Protein AF-A0A2V9BI48-F1 (afdb_monomer)

Mean predicted aligned error: 10.3 Å

Solvent-accessible surface area (backbone atoms only — not comparable to full-atom values): 7091 Å² total; per-residue (Å²): 114,70,72,60,52,53,53,54,55,57,50,54,54,54,53,52,52,53,52,52,53,53,52,51,51,52,50,51,50,50,53,51,52,53,51,53,51,53,50,52,46,55,72,33,75,65,35,48,50,52,52,50,52,52,50,50,51,52,51,50,52,52,51,49,46,29,52,55,15,36,76,68,68,46,67,61,24,76,69,91,65,70,37,41,40,78,89,76,62,50,73,46,69,83,76,75,68,60,85,44,70,63,24,64,76,44,41,26,41,58,40,89,85,81,62,51,38,26,37,54,84,31,43,77,48,133

pLDDT: mean 89.04, std 11.76, range [60.44, 98.5]

Sequence (126 aa):
MEQQFRRVASGNTMAHGRSLTVARLNLIALVIAVGLWLATYFLNETGLLVMLLGLAALVAAGVLAVIIGTIRKNKWGINFESVACPCCTTRLPQIRKPKSVQQALWGGYTCPTCGVEVDKWGRKIN

Foldseek 3Di:
DVVVVVVVVVVVVVVVVVVVVVVVVVVVVVVVVVVVVVVVCCVDPVVVVVVVVVVVVVVVVLVVQQVVCQVVVHQSHDDQDFEAAPPPRHTDDSDDDDPDPSCVRRNWHQDPPPRFTAGSVNHTDD

Structure (mmCIF, N/CA/C/O backbone):
data_AF-A0A2V9BI48-F1
#
_entry.id   AF-A0A2V9BI48-F1
#
loop_
_atom_site.group_PDB
_atom_site.id
_atom_site.type_symbol
_atom_site.label_atom_id
_atom_site.label_alt_id
_atom_site.label_comp_id
_atom_site.label_asym_id
_atom_site.label_entity_id
_atom_site.label_seq_id
_atom_site.pdbx_PDB_ins_code
_atom_site.Cartn_x
_atom_site.Cartn_y
_atom_site.Cartn_z
_atom_site.occupancy
_atom_site.B_iso_or_equiv
_atom_site.auth_seq_id
_atom_site.auth_comp_id
_atom_site.auth_asym_id
_atom_site.auth_atom_id
_atom_site.pdbx_PDB_model_num
ATOM 1 N N . MET A 1 1 ? 7.639 9.348 -78.207 1.00 62.44 1 MET A N 1
ATOM 2 C CA . MET A 1 1 ? 7.508 9.969 -76.866 1.00 62.44 1 MET A CA 1
ATOM 3 C C . MET A 1 1 ? 6.989 9.008 -75.795 1.00 62.44 1 MET A C 1
ATOM 5 O O . MET A 1 1 ? 7.514 9.023 -74.691 1.00 62.44 1 MET A O 1
ATOM 9 N N . GLU A 1 2 ? 6.036 8.123 -76.095 1.00 63.75 2 GLU A N 1
ATOM 10 C CA . GLU A 1 2 ? 5.429 7.217 -75.099 1.00 63.75 2 GLU A CA 1
ATOM 11 C C . GLU A 1 2 ? 6.410 6.217 -74.445 1.00 63.75 2 GLU A C 1
ATOM 13 O O . GLU A 1 2 ? 6.367 5.984 -73.237 1.00 63.75 2 GLU A O 1
ATOM 18 N N . GLN A 1 3 ? 7.367 5.677 -75.210 1.00 66.44 3 GLN A N 1
ATOM 19 C CA . GLN A 1 3 ? 8.379 4.749 -74.679 1.00 66.44 3 GLN A CA 1
ATOM 20 C C . GLN A 1 3 ? 9.338 5.406 -73.675 1.00 66.44 3 GLN A C 1
ATOM 22 O O . GLN A 1 3 ? 9.837 4.746 -72.764 1.00 66.44 3 GLN A O 1
ATOM 27 N N . GLN A 1 4 ? 9.586 6.706 -73.822 1.00 66.38 4 GLN A N 1
ATOM 28 C CA . GLN A 1 4 ? 10.493 7.457 -72.959 1.00 66.38 4 GLN A CA 1
ATOM 29 C C . GLN A 1 4 ? 9.836 7.729 -71.598 1.00 66.38 4 GLN A C 1
ATOM 31 O O . GLN A 1 4 ? 10.467 7.539 -70.561 1.00 66.38 4 GLN A O 1
ATOM 36 N N . PHE A 1 5 ? 8.531 8.023 -71.593 1.00 64.81 5 PHE A N 1
ATOM 37 C CA . PHE A 1 5 ? 7.729 8.142 -70.372 1.00 64.81 5 PHE A CA 1
ATOM 38 C C . PHE A 1 5 ? 7.649 6.826 -69.585 1.00 64.81 5 PHE A C 1
ATOM 40 O O . PHE A 1 5 ? 7.814 6.827 -68.364 1.00 64.81 5 PHE A O 1
ATOM 47 N N . ARG A 1 6 ? 7.478 5.682 -70.267 1.00 63.12 6 ARG A N 1
ATOM 48 C CA . ARG A 1 6 ? 7.437 4.366 -69.600 1.00 63.12 6 ARG A CA 1
ATOM 49 C C . ARG A 1 6 ? 8.768 3.990 -68.938 1.00 63.12 6 ARG A C 1
ATOM 51 O O . ARG A 1 6 ? 8.758 3.414 -67.853 1.00 63.12 6 ARG A O 1
ATOM 58 N N . ARG A 1 7 ? 9.912 4.356 -69.534 1.00 62.81 7 ARG A N 1
ATOM 59 C CA . ARG A 1 7 ? 11.237 4.119 -68.925 1.00 62.81 7 ARG A CA 1
ATOM 60 C C . ARG A 1 7 ? 11.458 4.956 -67.664 1.00 62.81 7 ARG A C 1
ATOM 62 O O . ARG A 1 7 ? 11.967 4.428 -66.681 1.00 62.81 7 ARG A O 1
ATOM 69 N N . VAL A 1 8 ? 11.031 6.220 -67.660 1.00 63.59 8 VAL A N 1
ATOM 70 C CA . VAL A 1 8 ? 11.138 7.096 -66.478 1.00 63.59 8 VAL A CA 1
ATOM 71 C C . VAL A 1 8 ? 10.223 6.612 -65.346 1.00 63.59 8 VAL A C 1
ATOM 73 O O . VAL A 1 8 ? 10.669 6.492 -64.206 1.00 63.59 8 VAL A O 1
ATOM 76 N N . ALA A 1 9 ? 8.977 6.237 -65.655 1.00 63.50 9 ALA A N 1
ATOM 77 C CA . ALA A 1 9 ? 8.052 5.683 -64.665 1.00 63.50 9 ALA A CA 1
ATOM 78 C C . ALA A 1 9 ? 8.563 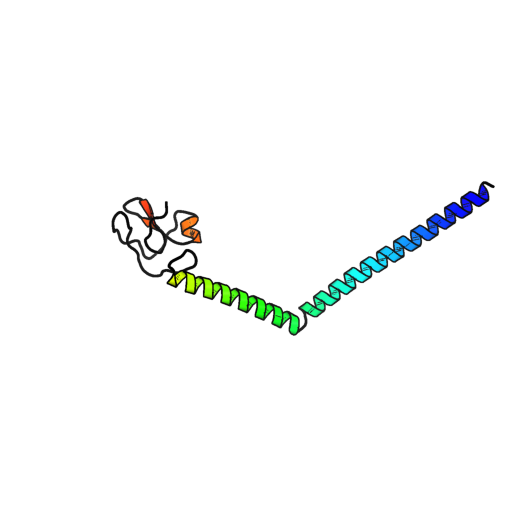4.360 -64.057 1.00 63.50 9 ALA A C 1
ATOM 80 O O . ALA A 1 9 ? 8.484 4.172 -62.845 1.00 63.50 9 ALA A O 1
ATOM 81 N N . SER A 1 10 ? 9.151 3.477 -64.875 1.00 61.84 10 SER A N 1
ATOM 82 C CA . SER A 1 10 ? 9.753 2.216 -64.414 1.00 61.84 10 SER A CA 1
ATOM 83 C C . SER A 1 10 ? 11.021 2.411 -63.571 1.00 61.84 10 SER A C 1
ATOM 85 O O . SER A 1 10 ? 11.301 1.590 -62.698 1.00 61.84 10 SER A O 1
ATOM 87 N N . GLY A 1 11 ? 11.809 3.460 -63.827 1.00 63.72 11 GLY A N 1
ATOM 88 C CA . GLY A 1 11 ? 12.996 3.785 -63.029 1.00 63.72 11 GLY A CA 1
ATOM 89 C C . GLY A 1 11 ? 12.636 4.330 -61.644 1.00 63.72 11 GLY A C 1
ATOM 90 O O . GLY A 1 11 ? 13.218 3.915 -60.640 1.00 63.72 11 GLY A O 1
ATOM 91 N N . ASN A 1 12 ? 11.623 5.198 -61.580 1.00 61.53 12 ASN A N 1
ATOM 92 C CA . ASN A 1 12 ? 11.173 5.814 -60.330 1.00 61.53 12 ASN A CA 1
ATOM 93 C C . ASN A 1 12 ? 10.537 4.797 -59.368 1.00 61.53 12 ASN A C 1
ATOM 95 O O . ASN A 1 12 ? 10.781 4.860 -58.163 1.00 61.53 12 ASN A O 1
ATOM 99 N N . THR A 1 13 ? 9.784 3.816 -59.874 1.00 61.94 13 THR A N 1
ATOM 100 C CA . THR A 1 13 ? 9.193 2.754 -59.040 1.00 61.94 13 THR A CA 1
ATOM 101 C C . THR A 1 13 ? 10.245 1.799 -58.469 1.00 61.94 13 THR A C 1
ATOM 103 O O . THR A 1 13 ? 10.162 1.434 -57.294 1.00 61.94 13 THR A O 1
ATOM 106 N N . MET A 1 14 ? 11.288 1.454 -59.236 1.00 61.41 14 MET A N 1
ATOM 107 C CA . MET A 1 14 ? 12.397 0.625 -58.738 1.00 61.41 14 MET A CA 1
ATOM 108 C C . MET A 1 14 ? 13.279 1.343 -57.704 1.00 61.41 14 MET A C 1
ATOM 110 O O . MET A 1 14 ? 13.694 0.727 -56.719 1.00 61.41 14 MET A O 1
ATOM 114 N N . ALA A 1 15 ? 13.550 2.640 -57.885 1.00 62.47 15 ALA A N 1
ATOM 115 C CA . ALA A 1 15 ? 14.313 3.431 -56.917 1.00 62.47 15 ALA A CA 1
ATOM 116 C C . ALA A 1 15 ? 13.547 3.616 -55.591 1.00 62.47 15 ALA A C 1
ATOM 118 O O . ALA A 1 15 ? 14.124 3.464 -54.511 1.00 62.47 15 ALA A O 1
ATOM 119 N N . HIS A 1 16 ? 12.235 3.864 -55.667 1.00 60.44 16 HIS A N 1
ATOM 120 C CA . HIS A 1 16 ? 11.371 4.008 -54.494 1.00 60.44 16 HIS A CA 1
ATOM 121 C C . HIS A 1 16 ? 11.243 2.696 -53.697 1.00 60.44 16 HIS A C 1
ATOM 123 O O . HIS A 1 16 ? 11.344 2.706 -52.469 1.00 60.44 16 HIS A O 1
ATOM 129 N N . GLY A 1 17 ? 11.126 1.550 -54.382 1.00 63.81 17 GLY A N 1
ATOM 130 C CA . GLY A 1 17 ? 11.096 0.230 -53.742 1.00 63.81 17 GLY A CA 1
ATOM 131 C C . GLY A 1 17 ? 12.373 -0.092 -52.956 1.00 63.81 17 GLY A C 1
ATOM 132 O O . GLY A 1 17 ? 12.288 -0.546 -51.816 1.00 63.81 17 GLY A O 1
ATOM 133 N N . ARG A 1 18 ? 13.553 0.222 -53.515 1.00 69.19 18 ARG A N 1
ATOM 134 C CA . ARG A 1 18 ? 14.852 0.026 -52.843 1.00 69.19 18 ARG A CA 1
ATOM 135 C C . ARG A 1 18 ? 15.018 0.916 -51.606 1.00 69.19 18 ARG A C 1
ATOM 137 O O . ARG A 1 18 ? 15.482 0.431 -50.574 1.00 69.19 18 ARG A O 1
ATOM 144 N N . SER A 1 19 ? 14.595 2.180 -51.684 1.00 73.88 19 SER A N 1
ATOM 145 C CA . SER A 1 19 ? 14.639 3.126 -50.558 1.00 73.88 19 SER A CA 1
ATOM 146 C C . SER A 1 19 ? 13.767 2.665 -49.383 1.00 73.88 19 SER A C 1
ATOM 148 O O . SER A 1 19 ? 14.217 2.686 -48.235 1.00 73.88 19 SER A O 1
ATOM 150 N N . LEU A 1 20 ? 12.568 2.144 -49.665 1.00 75.38 20 LEU A N 1
ATOM 151 C CA . LEU A 1 20 ? 11.662 1.639 -48.634 1.00 75.38 20 LEU A CA 1
ATOM 152 C C . LEU A 1 20 ? 12.208 0.380 -47.937 1.00 75.38 20 LEU A C 1
ATOM 154 O O . LEU A 1 20 ? 12.090 0.257 -46.718 1.00 75.38 20 LEU A O 1
ATOM 158 N N . THR A 1 21 ? 12.840 -0.542 -48.674 1.00 79.44 21 THR A N 1
ATOM 159 C CA . THR A 1 21 ? 13.500 -1.716 -48.072 1.00 79.44 21 THR A CA 1
ATOM 160 C C . THR A 1 21 ? 14.674 -1.335 -47.173 1.00 79.44 21 THR A C 1
ATOM 162 O O . THR A 1 21 ? 14.784 -1.877 -46.077 1.00 79.44 21 THR A O 1
ATOM 165 N N . VAL A 1 22 ? 15.511 -0.372 -47.574 1.00 85.25 22 VAL A N 1
ATOM 166 C CA . VAL A 1 22 ? 16.638 0.098 -46.747 1.00 85.25 22 VAL A CA 1
ATOM 167 C C . VAL A 1 22 ? 16.135 0.813 -45.490 1.00 85.25 22 VAL A C 1
ATOM 169 O O . VAL A 1 22 ? 16.627 0.545 -44.398 1.00 85.25 22 VAL A O 1
ATOM 172 N N . ALA A 1 23 ? 15.103 1.654 -45.609 1.00 86.25 23 ALA A N 1
ATOM 173 C CA . ALA A 1 23 ? 14.492 2.327 -44.462 1.00 86.25 23 ALA A CA 1
ATOM 174 C C . ALA A 1 23 ? 13.912 1.331 -43.441 1.00 86.25 23 ALA A C 1
ATOM 176 O O . ALA A 1 23 ? 14.111 1.493 -42.238 1.00 86.25 23 ALA A O 1
ATOM 177 N N . ARG A 1 24 ? 13.244 0.266 -43.908 1.00 88.00 24 ARG A N 1
ATOM 178 C CA . ARG A 1 24 ? 12.721 -0.802 -43.040 1.00 88.00 24 ARG A CA 1
ATOM 179 C C . ARG A 1 24 ? 13.834 -1.581 -42.345 1.00 88.00 24 ARG A C 1
ATOM 181 O O . ARG A 1 24 ? 13.729 -1.827 -41.149 1.00 88.00 24 ARG A O 1
ATOM 188 N N . LEU A 1 25 ? 14.902 -1.933 -43.061 1.00 91.56 25 LEU A N 1
ATOM 189 C CA . LEU A 1 25 ? 16.049 -2.630 -42.474 1.00 91.56 25 LEU A CA 1
ATOM 190 C C . LEU A 1 25 ? 16.760 -1.769 -41.422 1.00 91.56 25 LEU A C 1
ATOM 192 O O . LEU A 1 25 ? 17.071 -2.270 -40.346 1.00 91.56 25 LEU A O 1
ATOM 196 N N . ASN A 1 26 ? 16.934 -0.472 -41.685 1.00 92.25 26 ASN A N 1
ATOM 197 C CA . ASN A 1 26 ? 17.516 0.465 -40.722 1.00 92.25 26 ASN A CA 1
ATOM 198 C C . ASN A 1 26 ? 16.641 0.624 -39.473 1.00 92.25 26 ASN A C 1
ATOM 200 O O . ASN A 1 26 ? 17.161 0.645 -38.360 1.00 92.25 26 ASN A O 1
ATOM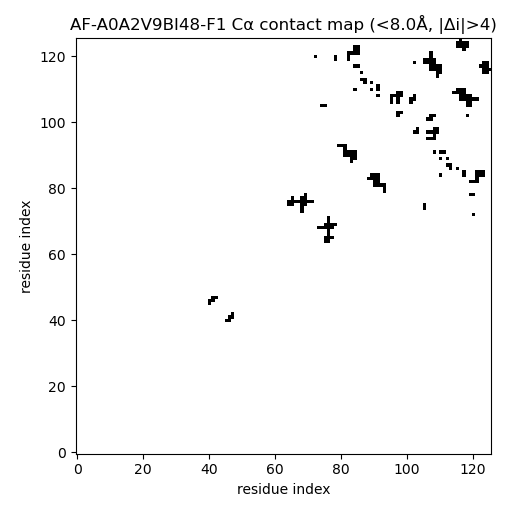 204 N N . LEU A 1 27 ? 15.316 0.691 -39.638 1.00 93.69 27 LEU A N 1
ATOM 205 C CA . LEU A 1 27 ? 14.388 0.752 -38.511 1.00 93.69 27 LEU A CA 1
ATOM 206 C C . LEU A 1 27 ? 14.455 -0.522 -37.658 1.00 93.69 27 LEU A C 1
ATOM 208 O O . LEU A 1 27 ? 14.533 -0.436 -36.436 1.00 93.69 27 LEU A O 1
ATOM 212 N N . ILE A 1 28 ? 14.472 -1.699 -38.291 1.00 94.81 28 ILE A N 1
ATOM 213 C CA . ILE A 1 28 ? 14.606 -2.983 -37.588 1.00 94.81 28 ILE A CA 1
ATOM 214 C C . ILE A 1 28 ? 15.942 -3.043 -36.837 1.00 94.81 28 ILE A C 1
ATOM 216 O O . ILE A 1 28 ? 15.965 -3.386 -35.657 1.00 94.81 28 ILE A O 1
ATOM 220 N N . ALA A 1 29 ? 17.045 -2.661 -37.486 1.00 94.81 29 ALA A N 1
ATOM 221 C CA . ALA A 1 29 ? 18.366 -2.638 -36.865 1.00 94.81 29 ALA A CA 1
ATOM 222 C C . ALA A 1 29 ? 18.420 -1.690 -35.655 1.00 94.81 29 ALA A C 1
ATOM 224 O O . ALA A 1 29 ? 18.985 -2.049 -34.624 1.00 94.81 29 ALA A O 1
ATOM 225 N N . LEU A 1 30 ? 17.780 -0.520 -35.748 1.00 96.19 30 LEU A N 1
ATOM 226 C CA . LEU A 1 30 ? 17.682 0.435 -34.644 1.00 96.19 30 LEU A CA 1
ATOM 227 C C . LEU A 1 30 ? 16.908 -0.150 -33.456 1.00 96.19 30 LEU A C 1
ATOM 229 O O . LEU A 1 30 ? 17.370 -0.061 -32.322 1.00 96.19 30 LEU A O 1
ATOM 233 N N . VAL A 1 31 ? 15.765 -0.793 -33.707 1.00 97.00 31 VAL A N 1
ATOM 234 C CA . VAL A 1 31 ? 14.970 -1.438 -32.649 1.00 97.00 31 VAL A CA 1
ATOM 235 C C . VAL A 1 31 ? 15.771 -2.543 -31.955 1.00 97.00 31 VAL A C 1
ATOM 237 O O . VAL A 1 31 ? 15.787 -2.604 -30.726 1.00 97.00 31 VAL A O 1
ATOM 240 N N . ILE A 1 32 ? 16.482 -3.379 -32.720 1.00 96.38 32 ILE A N 1
ATOM 241 C CA . ILE A 1 32 ? 17.335 -4.440 -32.165 1.00 96.38 32 ILE A CA 1
ATOM 242 C C . ILE A 1 32 ? 18.469 -3.839 -31.328 1.00 96.38 32 ILE A C 1
ATOM 244 O O . ILE A 1 32 ? 18.699 -4.289 -30.208 1.00 96.38 32 ILE A O 1
ATOM 248 N N . ALA A 1 33 ? 19.150 -2.805 -31.828 1.00 95.75 33 ALA A N 1
ATOM 249 C CA . ALA A 1 33 ? 20.249 -2.158 -31.115 1.00 95.75 33 ALA A CA 1
ATOM 250 C C . ALA A 1 33 ? 19.792 -1.545 -29.782 1.00 95.75 33 ALA A C 1
ATOM 252 O O . ALA A 1 33 ? 20.441 -1.749 -28.756 1.00 95.75 33 ALA A O 1
ATOM 253 N N . VAL A 1 34 ? 18.645 -0.856 -29.773 1.00 95.88 34 VAL A N 1
ATOM 254 C CA . VAL A 1 34 ? 18.048 -0.303 -28.547 1.00 95.88 34 VAL A CA 1
ATOM 255 C C . VAL A 1 34 ? 17.662 -1.421 -27.578 1.00 95.88 34 VAL A C 1
ATOM 257 O O . VAL A 1 34 ? 17.968 -1.331 -26.391 1.00 95.88 34 VAL A O 1
ATOM 260 N N . GLY A 1 35 ? 17.047 -2.498 -28.071 1.00 93.12 35 GLY A N 1
ATOM 261 C CA . GLY A 1 35 ? 16.684 -3.652 -27.249 1.00 93.12 35 GLY A CA 1
ATOM 262 C C . GLY A 1 35 ? 17.895 -4.327 -26.599 1.00 93.12 35 GLY A C 1
ATOM 263 O O . GLY A 1 35 ? 17.875 -4.602 -25.401 1.00 93.12 35 GLY A O 1
ATOM 264 N N . LEU A 1 36 ? 18.977 -4.537 -27.355 1.00 93.12 36 LEU A N 1
ATOM 265 C CA . LEU A 1 36 ? 20.226 -5.112 -26.843 1.00 93.12 36 LEU A CA 1
ATOM 266 C C . LEU A 1 36 ? 20.925 -4.187 -25.835 1.00 93.12 36 LEU A C 1
ATOM 268 O O . LEU A 1 36 ? 21.470 -4.666 -24.839 1.00 93.12 36 LEU A O 1
ATOM 272 N N . TRP A 1 37 ? 20.886 -2.869 -26.047 1.00 89.25 37 TRP A N 1
ATOM 273 C CA . TRP A 1 37 ? 21.425 -1.895 -25.094 1.00 89.25 37 TRP A CA 1
ATOM 274 C C . TRP A 1 37 ? 20.644 -1.901 -23.774 1.00 89.25 37 TRP A C 1
ATOM 276 O O . TRP A 1 37 ? 21.243 -1.973 -22.705 1.00 89.25 37 TRP A O 1
ATOM 286 N N . LEU A 1 38 ? 19.308 -1.931 -23.831 1.00 85.44 38 LEU A N 1
ATOM 287 C CA . LEU A 1 38 ? 18.464 -2.049 -22.637 1.00 85.44 38 LEU A CA 1
ATOM 288 C C . LEU A 1 38 ? 18.675 -3.384 -21.914 1.00 85.44 38 LEU A C 1
ATOM 290 O O . LEU A 1 38 ? 18.757 -3.409 -20.689 1.00 85.44 38 LEU A O 1
ATOM 294 N N . ALA A 1 39 ? 18.806 -4.485 -22.657 1.00 84.88 39 ALA A N 1
ATOM 295 C CA . ALA A 1 39 ? 19.057 -5.800 -22.080 1.00 84.88 39 ALA A CA 1
ATOM 296 C C . ALA A 1 39 ? 20.421 -5.866 -21.383 1.00 84.88 39 ALA A C 1
ATOM 298 O O . ALA A 1 39 ? 20.507 -6.337 -20.255 1.00 84.88 39 ALA A O 1
ATOM 299 N N . THR A 1 40 ? 21.484 -5.350 -22.005 1.00 82.00 40 THR A N 1
ATOM 300 C CA . THR A 1 40 ? 22.817 -5.322 -21.379 1.00 82.00 40 THR A CA 1
ATOM 301 C C . THR A 1 40 ? 22.888 -4.341 -20.212 1.00 82.00 40 THR A C 1
ATOM 303 O O . THR A 1 40 ? 23.564 -4.633 -19.231 1.00 82.00 40 THR A O 1
ATOM 306 N N . TYR A 1 41 ? 22.147 -3.229 -20.257 1.00 84.12 41 TYR A N 1
ATOM 307 C CA . TYR A 1 41 ? 21.982 -2.337 -19.108 1.00 84.12 41 TYR A CA 1
ATOM 308 C C . TYR A 1 41 ? 21.237 -3.007 -17.947 1.00 84.12 41 TYR A C 1
ATOM 310 O O . TYR A 1 41 ? 21.570 -2.785 -16.794 1.00 84.12 41 TYR A O 1
ATOM 318 N N . PHE A 1 42 ? 20.239 -3.846 -18.222 1.00 77.69 42 PHE A N 1
ATOM 319 C CA . PHE A 1 42 ? 19.511 -4.565 -17.176 1.00 77.69 42 PHE A CA 1
ATOM 320 C C . PHE A 1 42 ? 20.309 -5.747 -16.601 1.00 77.69 42 PHE A C 1
ATOM 322 O O . PHE A 1 42 ? 20.187 -6.061 -15.421 1.00 77.69 42 PHE A O 1
ATOM 329 N N . LEU A 1 43 ? 21.135 -6.393 -17.430 1.00 79.81 43 LEU A N 1
ATOM 330 C CA . LEU A 1 43 ? 21.979 -7.533 -17.058 1.00 79.81 43 LEU A CA 1
ATOM 331 C C . LEU A 1 43 ? 23.344 -7.129 -16.477 1.00 79.81 43 LEU A C 1
ATOM 333 O O . LEU A 1 43 ? 24.119 -8.008 -16.104 1.00 79.81 43 LEU A O 1
ATOM 337 N N . ASN A 1 44 ? 23.669 -5.835 -16.421 1.00 86.88 44 ASN A N 1
ATOM 338 C CA . ASN A 1 44 ? 24.902 -5.371 -15.797 1.00 86.88 44 ASN A CA 1
ATOM 339 C C . ASN A 1 44 ? 24.718 -5.171 -14.278 1.00 86.88 44 ASN A C 1
ATOM 341 O O . ASN A 1 44 ? 23.611 -5.007 -13.757 1.00 86.88 44 ASN A O 1
ATOM 345 N N . GLU A 1 45 ? 25.840 -5.132 -13.563 1.00 83.75 45 GLU A N 1
ATOM 346 C CA . GLU A 1 45 ? 25.856 -4.930 -12.109 1.00 83.75 45 GLU A CA 1
ATOM 347 C C . GLU A 1 45 ? 25.258 -3.574 -11.691 1.00 83.75 45 GLU A C 1
ATOM 349 O O . GLU A 1 45 ? 24.733 -3.424 -10.587 1.00 83.75 45 GLU A O 1
ATOM 354 N N . THR A 1 46 ? 25.299 -2.570 -12.576 1.00 86.94 46 THR A N 1
ATOM 355 C CA . THR A 1 46 ? 24.777 -1.232 -12.275 1.00 86.94 46 THR A CA 1
ATOM 356 C C . THR A 1 46 ? 23.249 -1.176 -12.339 1.00 86.94 46 THR A C 1
ATOM 358 O O . THR A 1 46 ? 22.637 -0.531 -11.492 1.00 86.94 46 THR A O 1
ATOM 361 N N . GLY A 1 47 ? 22.616 -1.892 -13.266 1.00 87.69 47 GLY A N 1
ATOM 362 C CA . GLY A 1 47 ? 21.171 -2.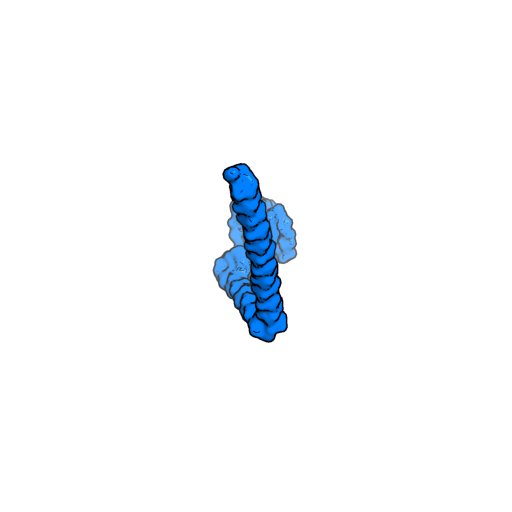008 -13.428 1.00 87.69 47 GLY A CA 1
ATOM 363 C C . GLY A 1 47 ? 20.542 -2.796 -12.287 1.00 87.69 47 GLY A C 1
ATOM 364 O O . GLY A 1 47 ? 19.548 -2.347 -11.711 1.00 87.69 47 GLY A O 1
ATOM 365 N N . LEU A 1 48 ? 21.176 -3.902 -11.878 1.00 88.00 48 LEU A N 1
ATOM 366 C CA . LEU A 1 48 ? 20.779 -4.639 -10.678 1.00 88.00 48 LEU A CA 1
ATOM 367 C C . LEU A 1 48 ? 20.846 -3.745 -9.432 1.00 88.00 48 LEU A C 1
ATOM 369 O O . LEU A 1 48 ? 19.880 -3.674 -8.673 1.00 88.00 48 LEU A O 1
ATOM 373 N N . LEU A 1 49 ? 21.948 -3.014 -9.240 1.00 91.56 49 LEU A N 1
ATOM 374 C CA . LEU A 1 49 ? 22.110 -2.109 -8.101 1.00 91.56 49 LEU A CA 1
ATOM 375 C C . LEU A 1 49 ? 21.063 -0.986 -8.096 1.00 91.56 49 LEU A C 1
ATOM 377 O O . LEU A 1 49 ? 20.464 -0.720 -7.054 1.00 91.56 49 LEU A O 1
ATOM 381 N N . VAL A 1 50 ? 20.788 -0.356 -9.242 1.00 91.88 50 VAL A N 1
ATOM 382 C CA . VAL A 1 50 ? 19.747 0.683 -9.358 1.00 91.88 50 VAL A CA 1
ATOM 383 C C . VAL A 1 50 ? 18.366 0.118 -9.018 1.00 91.88 50 VAL A C 1
ATOM 385 O O . VAL A 1 50 ? 17.614 0.749 -8.273 1.00 91.88 50 VAL A O 1
ATOM 388 N N . MET A 1 51 ? 18.040 -1.084 -9.500 1.00 91.50 51 MET A N 1
ATOM 389 C CA . MET A 1 51 ? 16.780 -1.758 -9.179 1.00 91.50 51 MET A CA 1
ATOM 390 C C . MET A 1 51 ? 16.664 -2.060 -7.678 1.00 91.50 51 MET A C 1
ATOM 392 O O . MET A 1 51 ? 15.620 -1.795 -7.080 1.00 91.50 51 MET A O 1
ATOM 396 N N . LEU A 1 52 ? 17.731 -2.569 -7.054 1.00 94.88 52 LEU A N 1
ATOM 397 C CA . LEU A 1 52 ? 17.760 -2.864 -5.619 1.00 94.88 52 LEU A CA 1
ATOM 398 C C . LEU A 1 52 ? 17.618 -1.597 -4.771 1.00 94.88 52 LEU A C 1
ATOM 400 O O . LEU A 1 52 ? 16.837 -1.591 -3.821 1.00 94.88 52 LEU A O 1
ATOM 404 N N . LEU A 1 53 ? 18.315 -0.513 -5.123 1.00 96.56 53 LEU A N 1
ATOM 405 C CA . LEU A 1 53 ? 18.177 0.774 -4.437 1.00 96.56 53 LEU A CA 1
ATOM 406 C C . LEU A 1 53 ? 16.771 1.359 -4.604 1.00 96.56 53 LEU A C 1
ATOM 408 O O . LEU A 1 53 ? 16.201 1.860 -3.635 1.00 96.56 53 LEU A O 1
ATOM 412 N N . GLY A 1 54 ? 16.185 1.256 -5.799 1.00 96.81 54 GLY A N 1
ATOM 413 C CA . GLY A 1 54 ? 14.806 1.671 -6.054 1.00 96.81 54 GLY A CA 1
ATOM 414 C C . GLY A 1 54 ? 13.800 0.894 -5.202 1.00 96.81 54 GLY A C 1
ATOM 415 O O . GLY A 1 54 ? 12.934 1.492 -4.560 1.00 96.81 54 GLY A O 1
ATOM 416 N N . LEU A 1 55 ? 13.949 -0.433 -5.125 1.00 97.62 55 LEU A N 1
ATOM 417 C CA . LEU A 1 55 ? 13.122 -1.283 -4.271 1.00 97.62 55 LEU A CA 1
ATOM 418 C C . LEU A 1 55 ? 13.311 -0.945 -2.786 1.00 97.62 55 LEU A C 1
ATOM 420 O O . LEU A 1 55 ? 12.327 -0.797 -2.062 1.00 97.62 55 LEU A O 1
ATOM 424 N N . ALA A 1 56 ? 14.556 -0.777 -2.335 1.00 98.31 56 ALA A N 1
ATOM 425 C CA . ALA A 1 56 ? 14.866 -0.417 -0.956 1.00 98.31 56 ALA A CA 1
ATOM 426 C C . ALA A 1 56 ? 14.248 0.935 -0.570 1.00 98.31 56 ALA A C 1
ATOM 428 O O . ALA A 1 56 ? 13.652 1.051 0.500 1.00 98.31 56 ALA A O 1
ATOM 429 N N . ALA A 1 57 ? 14.316 1.935 -1.453 1.00 98.50 57 ALA A N 1
ATOM 430 C CA . ALA A 1 57 ? 13.686 3.235 -1.243 1.00 98.50 57 ALA A CA 1
ATOM 431 C C . ALA A 1 57 ? 12.154 3.130 -1.154 1.00 98.50 57 ALA A C 1
ATOM 433 O O . ALA A 1 57 ? 11.549 3.745 -0.273 1.00 98.50 57 ALA A O 1
ATOM 434 N N . LEU A 1 58 ? 11.520 2.315 -2.007 1.00 98.44 58 LEU A N 1
ATOM 435 C CA . LEU A 1 58 ? 10.074 2.077 -1.961 1.00 98.44 58 LEU A CA 1
ATOM 436 C C . LEU A 1 58 ? 9.651 1.405 -0.647 1.00 98.44 58 LEU A C 1
ATOM 438 O O . LEU A 1 58 ? 8.686 1.834 -0.011 1.00 98.44 58 LEU A O 1
ATOM 442 N N . VAL A 1 59 ? 10.392 0.382 -0.213 1.00 98.44 59 VAL A N 1
ATOM 443 C CA . VAL A 1 59 ? 10.158 -0.295 1.070 1.00 98.44 59 VAL A CA 1
ATOM 444 C C . VAL A 1 59 ? 10.343 0.683 2.230 1.00 98.44 59 VAL A C 1
ATOM 446 O O . VAL A 1 59 ? 9.475 0.762 3.098 1.00 98.44 59 VAL A O 1
ATOM 449 N N . ALA A 1 60 ? 11.418 1.476 2.227 1.00 98.38 60 ALA A N 1
ATOM 450 C CA . ALA A 1 60 ? 11.679 2.479 3.256 1.00 98.38 60 ALA A CA 1
ATOM 451 C C . ALA A 1 60 ? 10.556 3.527 3.336 1.00 98.38 60 ALA A C 1
ATOM 453 O O . ALA A 1 60 ? 10.094 3.850 4.430 1.00 98.38 60 ALA A O 1
ATOM 454 N N . ALA A 1 61 ? 10.058 4.006 2.192 1.00 98.38 61 ALA A N 1
ATOM 455 C CA . ALA A 1 61 ? 8.917 4.916 2.137 1.00 98.38 61 ALA A CA 1
ATOM 456 C C . ALA A 1 61 ? 7.638 4.271 2.700 1.00 98.38 61 ALA A C 1
ATOM 458 O O . ALA A 1 61 ? 6.915 4.907 3.470 1.00 98.38 61 ALA A O 1
ATOM 459 N N . GLY A 1 62 ? 7.379 2.999 2.378 1.00 98.00 62 GLY A N 1
ATOM 460 C CA . GLY A 1 62 ? 6.261 2.231 2.932 1.00 98.00 62 GLY A CA 1
ATOM 461 C C . GLY A 1 62 ? 6.350 2.067 4.452 1.00 98.00 62 GLY A C 1
ATOM 462 O O . GLY A 1 62 ? 5.381 2.336 5.162 1.00 98.00 62 GLY A O 1
ATOM 463 N N . VAL A 1 63 ? 7.525 1.701 4.970 1.00 98.38 63 VAL A N 1
ATOM 464 C CA . VAL A 1 63 ? 7.778 1.594 6.417 1.00 98.38 63 VAL A CA 1
ATOM 465 C C . VAL A 1 63 ? 7.578 2.945 7.099 1.00 98.38 63 VAL A C 1
ATOM 467 O O . VAL A 1 63 ? 6.883 3.023 8.112 1.00 98.38 63 VAL A O 1
ATOM 470 N N . LEU A 1 64 ? 8.106 4.027 6.523 1.00 98.44 64 LEU A N 1
ATOM 471 C CA . LEU A 1 64 ? 7.926 5.373 7.058 1.00 98.44 64 LEU A CA 1
ATOM 472 C C . LEU A 1 64 ? 6.444 5.777 7.082 1.00 98.44 64 LEU A C 1
ATOM 474 O O . LEU A 1 64 ? 5.976 6.325 8.081 1.00 98.44 64 LEU A O 1
ATOM 478 N N . ALA A 1 65 ? 5.682 5.456 6.034 1.00 98.25 65 ALA A N 1
ATOM 479 C CA . ALA A 1 65 ? 4.242 5.693 5.991 1.00 98.25 65 ALA A CA 1
ATOM 480 C C . ALA A 1 65 ? 3.490 4.921 7.091 1.00 98.25 65 ALA A C 1
ATOM 482 O O . ALA A 1 65 ? 2.596 5.488 7.723 1.00 98.25 65 ALA A O 1
ATOM 483 N N . VAL A 1 66 ? 3.876 3.671 7.376 1.00 98.06 66 VAL A N 1
ATOM 484 C CA . VAL A 1 66 ? 3.312 2.871 8.480 1.00 98.06 66 VAL A CA 1
ATOM 485 C C . VAL A 1 66 ? 3.674 3.463 9.844 1.00 98.06 66 VAL A C 1
ATOM 487 O O . VAL A 1 66 ? 2.796 3.585 10.700 1.00 98.06 66 VAL A O 1
ATOM 490 N N . ILE A 1 67 ? 4.928 3.879 10.057 1.00 98.38 67 ILE A N 1
ATOM 491 C CA . ILE A 1 67 ? 5.381 4.497 11.316 1.00 98.38 67 ILE A CA 1
ATOM 492 C C . ILE A 1 67 ? 4.623 5.802 11.566 1.00 98.38 67 ILE A C 1
ATOM 494 O O . ILE A 1 67 ? 3.951 5.950 12.589 1.00 98.38 67 ILE A O 1
ATOM 498 N N . ILE A 1 68 ? 4.664 6.730 10.603 1.00 98.19 68 ILE A N 1
ATOM 499 C CA . ILE A 1 68 ? 3.953 8.012 10.690 1.00 98.19 68 ILE A CA 1
ATOM 500 C C . ILE A 1 68 ? 2.454 7.763 10.855 1.00 98.19 68 ILE A C 1
ATOM 502 O O . ILE A 1 68 ? 1.796 8.432 11.654 1.00 98.19 68 ILE A O 1
ATOM 506 N N . GLY A 1 69 ? 1.905 6.791 10.128 1.00 97.94 69 GLY A N 1
ATOM 507 C CA . GLY A 1 69 ? 0.499 6.438 10.205 1.00 97.94 69 GLY A CA 1
ATOM 508 C C . GLY A 1 69 ? 0.079 5.865 11.551 1.00 97.94 69 GLY A C 1
ATOM 509 O O . GLY A 1 69 ? -1.037 6.124 11.999 1.00 97.94 69 GLY A O 1
ATOM 510 N N . THR A 1 70 ? 0.971 5.141 12.220 1.00 97.75 70 THR A N 1
ATOM 511 C CA . THR A 1 70 ? 0.747 4.592 13.561 1.00 97.75 70 THR A CA 1
ATOM 512 C C . THR A 1 70 ? 0.769 5.705 14.604 1.00 97.75 70 THR A C 1
ATOM 514 O O . THR A 1 70 ? -0.174 5.823 15.383 1.00 97.75 70 THR A O 1
ATOM 517 N N . ILE A 1 71 ? 1.762 6.601 14.548 1.00 97.56 71 ILE A N 1
ATOM 518 C CA . ILE A 1 71 ? 1.866 7.761 15.452 1.00 97.56 71 ILE A CA 1
ATOM 519 C C . ILE A 1 71 ? 0.658 8.693 15.289 1.00 97.56 71 ILE A C 1
ATOM 521 O O . ILE A 1 71 ? 0.036 9.099 16.268 1.00 97.56 71 ILE A O 1
ATOM 525 N N . ARG A 1 72 ? 0.286 9.010 14.044 1.00 97.69 72 ARG A N 1
ATOM 526 C CA . ARG A 1 72 ? -0.850 9.896 13.734 1.00 97.69 72 ARG A CA 1
ATOM 527 C C . ARG A 1 72 ? -2.206 9.191 13.783 1.00 97.69 72 ARG A C 1
ATOM 529 O O . ARG A 1 72 ? -3.220 9.825 13.494 1.00 97.69 72 ARG A O 1
ATOM 536 N N . LYS A 1 73 ? -2.241 7.894 14.105 1.00 96.81 73 LYS A N 1
ATOM 537 C CA . LYS A 1 73 ? -3.456 7.069 14.159 1.00 96.81 73 LYS A CA 1
ATOM 538 C C . LYS A 1 73 ? -4.321 7.207 12.897 1.00 96.81 73 LYS A C 1
ATOM 540 O O . LYS A 1 73 ? -5.511 7.522 12.967 1.00 96.81 73 LYS A O 1
ATOM 545 N N . ASN A 1 74 ? -3.728 7.027 11.717 1.00 95.94 74 ASN A N 1
ATOM 546 C CA . ASN A 1 74 ? -4.408 7.150 10.423 1.00 95.94 74 ASN A CA 1
ATOM 547 C C . ASN A 1 74 ? -4.660 5.775 9.760 1.00 95.94 74 ASN A C 1
ATOM 549 O O . ASN A 1 74 ? -4.515 4.721 10.381 1.00 95.94 74 ASN A O 1
ATOM 553 N N . LYS A 1 75 ? -5.079 5.775 8.489 1.00 95.69 75 LYS A N 1
ATOM 554 C CA . LYS A 1 75 ? -5.406 4.558 7.729 1.00 95.69 75 LYS A CA 1
ATOM 555 C C . LYS A 1 75 ? -4.207 3.617 7.503 1.00 95.69 75 LYS A C 1
ATOM 557 O O . LYS A 1 75 ? -4.396 2.401 7.541 1.00 95.69 75 LYS A O 1
ATOM 562 N N . TRP A 1 76 ? -3.002 4.167 7.346 1.00 96.62 76 TRP A N 1
ATOM 563 C CA . TRP A 1 76 ? -1.755 3.438 7.068 1.00 96.62 76 TRP A CA 1
ATOM 564 C C . TRP A 1 76 ? -1.092 2.845 8.316 1.00 96.62 76 TRP A C 1
ATOM 566 O O . TRP A 1 76 ? -0.245 1.967 8.199 1.00 96.62 76 TRP A O 1
ATOM 576 N N . GLY A 1 77 ? -1.471 3.306 9.510 1.00 96.62 77 GLY A N 1
ATOM 577 C CA . GLY A 1 77 ? -0.921 2.784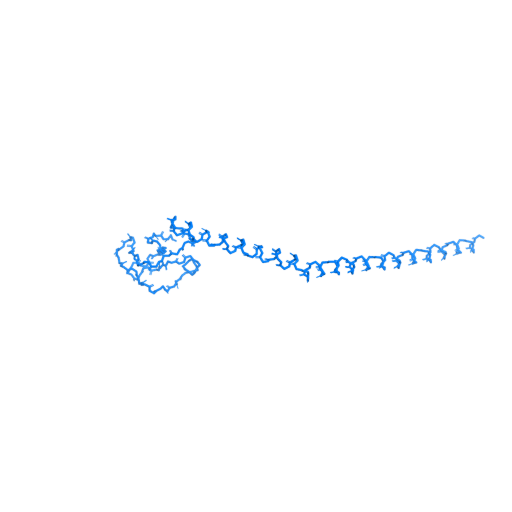 10.757 1.00 96.62 77 GLY A CA 1
ATOM 578 C C . GLY A 1 77 ? -1.461 1.411 11.152 1.00 96.62 77 GLY A C 1
ATOM 579 O O . GLY A 1 77 ? -2.469 0.924 10.622 1.00 96.62 77 GLY A O 1
ATOM 580 N N . ILE A 1 78 ? -0.814 0.810 12.145 1.00 95.88 78 ILE A N 1
ATOM 581 C CA . ILE A 1 78 ? -1.189 -0.487 12.710 1.00 95.88 78 ILE A CA 1
ATOM 582 C C . ILE A 1 78 ? -1.572 -0.290 14.178 1.00 95.88 78 ILE A C 1
ATOM 584 O O . ILE A 1 78 ? -0.879 0.408 14.909 1.00 95.88 78 ILE A O 1
ATOM 588 N N . ASN A 1 79 ? -2.678 -0.903 14.604 1.00 95.75 79 ASN A N 1
ATOM 589 C CA . ASN A 1 79 ? -3.066 -0.961 16.009 1.00 95.75 79 ASN A CA 1
ATOM 590 C C . ASN A 1 79 ? -3.203 -2.426 16.439 1.00 95.75 79 ASN A C 1
ATOM 592 O O . ASN A 1 79 ? -3.940 -3.181 15.798 1.00 95.75 79 ASN A O 1
ATOM 596 N N . PHE A 1 80 ? -2.500 -2.805 17.505 1.00 92.44 80 PHE A N 1
ATOM 597 C CA . PHE A 1 80 ? -2.576 -4.133 18.120 1.00 92.44 80 PHE A CA 1
ATOM 598 C C . PHE A 1 80 ? -3.413 -4.142 19.404 1.00 92.44 80 PHE A C 1
ATOM 600 O O . PHE A 1 80 ? -3.706 -5.209 19.939 1.00 92.44 80 PHE A O 1
ATOM 607 N N . GLU A 1 81 ? -3.815 -2.970 19.895 1.00 92.12 81 GLU A N 1
ATOM 608 C CA . GLU A 1 81 ? -4.615 -2.846 21.105 1.00 92.12 81 GLU A CA 1
ATOM 609 C C . GLU A 1 81 ? -6.104 -3.077 20.829 1.00 92.12 81 GLU A C 1
ATOM 611 O O . GLU A 1 81 ? -6.636 -2.732 19.768 1.00 92.12 81 GLU A O 1
ATOM 616 N N . SER A 1 82 ? -6.803 -3.623 21.828 1.00 92.56 82 SER A N 1
ATOM 617 C CA . SER A 1 82 ? -8.266 -3.653 21.816 1.00 92.56 82 SER A CA 1
ATOM 618 C C . SER A 1 82 ? -8.818 -2.258 22.103 1.00 92.56 82 SER A C 1
ATOM 620 O O . SER A 1 82 ? -8.426 -1.602 23.071 1.00 92.56 82 SER A O 1
ATOM 622 N N . VAL A 1 83 ? -9.769 -1.814 21.285 1.00 95.56 83 VAL A N 1
ATOM 623 C CA . VAL A 1 83 ? -10.442 -0.519 21.453 1.00 95.56 83 VAL A CA 1
ATOM 624 C C . VAL A 1 83 ? -11.886 -0.726 21.910 1.00 95.56 83 VAL A C 1
ATOM 626 O O . VAL A 1 83 ? -12.482 -1.781 21.683 1.00 95.56 83 VAL A O 1
ATOM 629 N N . ALA A 1 84 ? -12.450 0.264 22.596 1.00 96.88 84 ALA A N 1
ATOM 630 C CA . ALA A 1 84 ? -13.857 0.259 22.982 1.00 96.88 84 ALA A CA 1
ATOM 631 C C . ALA A 1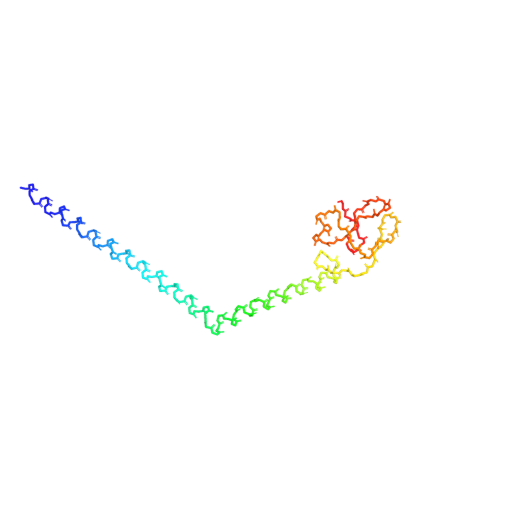 84 ? -14.706 0.941 21.904 1.00 96.88 84 ALA A C 1
ATOM 633 O O . ALA A 1 84 ? -14.264 1.886 21.251 1.00 96.88 84 ALA A O 1
ATOM 634 N N . CYS A 1 85 ? -15.939 0.473 21.727 1.00 96.94 85 CYS A N 1
ATOM 635 C CA . CYS A 1 85 ? -16.901 1.133 20.860 1.00 96.94 85 CYS A CA 1
ATOM 636 C C . CYS A 1 85 ? -17.232 2.533 21.413 1.00 96.94 85 CYS A C 1
ATOM 638 O O . CYS A 1 85 ? -17.679 2.627 22.558 1.00 96.94 85 CYS A O 1
ATOM 640 N N . PRO A 1 86 ? -17.114 3.614 20.620 1.00 96.94 86 PRO A N 1
ATOM 641 C CA . PRO A 1 86 ? -17.346 4.973 21.111 1.00 96.94 86 PRO A CA 1
ATOM 642 C C . PRO A 1 86 ? -18.819 5.251 21.453 1.00 96.94 86 PRO A C 1
ATOM 644 O O . PRO A 1 86 ? -19.105 6.182 22.193 1.00 96.94 86 PRO A O 1
ATOM 647 N N . CYS A 1 87 ? -19.759 4.453 20.931 1.00 96.44 87 CYS A N 1
ATOM 648 C CA . CYS A 1 87 ? -21.196 4.654 21.155 1.00 96.44 87 CYS A CA 1
ATOM 649 C C . CYS A 1 87 ? -21.768 3.904 22.370 1.00 96.44 87 CYS A C 1
ATOM 651 O O . CYS A 1 87 ? -22.720 4.379 22.974 1.00 96.44 87 CYS A O 1
ATOM 653 N N . CYS A 1 88 ? -21.245 2.721 22.702 1.00 96.88 88 CYS A N 1
ATOM 654 C CA . CYS A 1 88 ? -21.820 1.840 23.732 1.00 96.88 88 CYS A CA 1
ATOM 655 C C . CYS A 1 88 ? -20.770 1.233 24.672 1.00 96.88 88 CYS A C 1
ATOM 657 O O . CYS A 1 88 ? -21.075 0.275 25.375 1.00 96.88 88 CYS A O 1
ATOM 659 N N . THR A 1 89 ? -19.522 1.715 24.593 1.00 96.38 89 THR A N 1
ATOM 660 C CA . THR A 1 89 ? -18.352 1.335 25.412 1.00 96.38 89 THR A CA 1
ATOM 661 C C . THR A 1 89 ? -17.966 -0.150 25.420 1.00 96.38 89 THR A C 1
ATOM 663 O O . THR A 1 89 ? -16.967 -0.521 26.035 1.00 96.38 89 THR A O 1
ATOM 666 N N . THR A 1 90 ? -18.668 -1.001 24.661 1.00 96.69 90 THR A N 1
ATOM 667 C CA . THR A 1 90 ? -18.340 -2.424 24.501 1.00 96.69 90 THR A CA 1
ATOM 668 C C . THR A 1 90 ? -16.913 -2.581 23.967 1.00 96.69 90 THR A C 1
ATOM 670 O O . THR A 1 90 ? -16.575 -2.027 22.917 1.00 96.69 90 THR A O 1
ATOM 673 N N . ARG A 1 91 ? -16.079 -3.362 24.667 1.00 96.69 91 ARG A N 1
ATOM 674 C CA . ARG A 1 91 ? -14.746 -3.779 24.198 1.00 96.69 91 ARG A CA 1
ATOM 675 C C . ARG A 1 91 ? -14.879 -4.585 22.906 1.00 96.69 91 ARG A C 1
ATOM 677 O O . ARG A 1 91 ? -15.607 -5.574 22.864 1.00 96.69 91 ARG A O 1
ATOM 684 N N . LEU A 1 92 ? -14.172 -4.172 21.859 1.00 95.50 92 LEU A N 1
ATOM 685 C CA . LEU A 1 92 ? -14.161 -4.884 20.583 1.00 95.50 92 LEU A CA 1
ATOM 686 C C . LEU A 1 92 ? -13.185 -6.075 20.640 1.00 95.50 92 LEU A C 1
ATOM 688 O O . LEU A 1 92 ? -12.160 -5.989 21.324 1.00 95.50 92 LEU A O 1
ATOM 692 N N . PRO A 1 93 ? -13.501 -7.195 19.959 1.00 92.62 93 PRO A N 1
ATOM 693 C CA . PRO A 1 93 ? -12.697 -8.411 20.024 1.00 92.62 93 PRO A CA 1
ATOM 694 C C . PRO A 1 93 ? -11.300 -8.191 19.436 1.00 92.62 93 PRO A C 1
ATOM 696 O O . PRO A 1 93 ? -11.140 -7.468 18.458 1.00 92.62 93 PRO A O 1
ATOM 699 N N . GLN A 1 94 ? -10.289 -8.860 19.993 1.00 89.94 94 GLN A N 1
ATOM 700 C CA . GLN A 1 94 ? -8.905 -8.753 19.513 1.00 89.94 94 GLN A CA 1
ATOM 701 C C . GLN A 1 94 ? -8.719 -9.376 18.118 1.00 89.94 94 GLN A C 1
ATOM 703 O O . GLN A 1 94 ? -7.959 -8.866 17.293 1.00 89.94 94 GLN A O 1
ATOM 708 N N . ILE A 1 95 ? -9.440 -10.466 17.830 1.00 91.06 95 ILE A N 1
ATOM 709 C CA . ILE A 1 95 ? -9.460 -11.084 16.502 1.00 91.06 95 ILE A CA 1
ATOM 710 C C . ILE A 1 95 ? -10.454 -10.321 15.625 1.00 91.06 95 ILE A C 1
ATOM 712 O O . ILE A 1 95 ? -11.659 -10.296 15.883 1.00 91.06 95 ILE A O 1
ATOM 716 N N . ARG A 1 96 ? -9.933 -9.699 14.566 1.00 90.06 9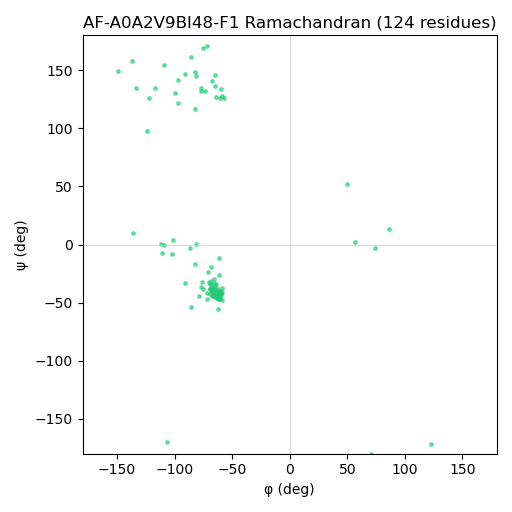6 ARG A N 1
ATOM 717 C CA . ARG A 1 96 ? -10.713 -8.915 13.606 1.00 90.06 96 ARG A CA 1
ATOM 718 C C . ARG A 1 96 ? -11.473 -9.823 12.643 1.00 90.06 96 ARG A C 1
ATOM 720 O O . ARG A 1 96 ? -10.883 -10.698 12.018 1.00 90.06 96 ARG A O 1
ATOM 727 N N . LYS A 1 97 ? -12.763 -9.542 12.456 1.00 93.25 97 LYS A N 1
ATOM 728 C CA . LYS A 1 97 ? -13.587 -10.109 11.381 1.00 93.25 97 LYS A CA 1
ATOM 729 C C . LYS A 1 97 ? -14.201 -8.958 10.576 1.00 93.25 97 LYS A C 1
ATOM 731 O O . LYS A 1 97 ? -15.194 -8.391 11.036 1.00 93.25 97 LYS A O 1
ATOM 736 N N . PRO A 1 98 ? -13.610 -8.571 9.431 1.00 94.94 98 PRO A N 1
ATOM 737 C CA . PRO A 1 98 ? -14.116 -7.451 8.647 1.00 94.94 98 PRO A CA 1
ATOM 738 C C . PRO A 1 98 ? -15.510 -7.771 8.089 1.00 94.94 98 PRO A C 1
ATOM 740 O O . PRO A 1 98 ? -15.745 -8.876 7.601 1.00 94.94 98 PRO A O 1
ATOM 743 N N . LYS A 1 99 ? -16.429 -6.802 8.161 1.00 95.38 99 LYS A N 1
ATOM 744 C CA . LYS A 1 99 ? -17.778 -6.867 7.569 1.00 95.38 99 LYS A CA 1
ATOM 745 C C . LYS A 1 99 ? -17.977 -5.916 6.386 1.00 95.38 99 LYS A C 1
ATOM 747 O O . LYS A 1 99 ? -18.998 -5.999 5.715 1.00 95.38 99 LYS A O 1
ATOM 752 N N . SER A 1 100 ? -17.006 -5.046 6.115 1.00 94.38 100 SER A N 1
ATOM 753 C CA . SER A 1 100 ? -17.021 -4.112 4.988 1.00 94.38 100 SER A CA 1
ATOM 754 C C . SER A 1 100 ? -15.655 -4.058 4.299 1.00 94.38 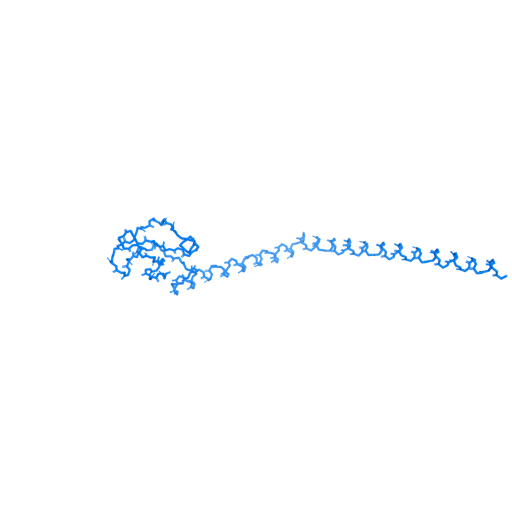100 SER A C 1
ATOM 756 O O . SER A 1 100 ? -14.621 -4.385 4.891 1.00 94.38 100 SER A O 1
ATOM 758 N N . VAL A 1 101 ? -15.632 -3.621 3.035 1.00 94.94 101 VAL A N 1
ATOM 759 C CA . VAL A 1 101 ? -14.385 -3.418 2.270 1.00 94.94 101 VAL A CA 1
ATOM 760 C C . VAL A 1 101 ? -13.481 -2.405 2.971 1.00 94.94 101 VAL A C 1
ATOM 762 O O . VAL A 1 101 ? -12.265 -2.579 3.032 1.00 94.94 101 VAL A O 1
ATOM 765 N N . GLN A 1 102 ? -14.076 -1.374 3.570 1.00 93.38 102 GLN A N 1
ATOM 766 C CA . GLN A 1 102 ? -13.344 -0.391 4.355 1.00 93.38 102 GLN A CA 1
ATOM 767 C C . GLN A 1 102 ? -12.616 -1.037 5.539 1.00 93.38 102 GLN A C 1
ATOM 769 O O . GLN A 1 102 ? -11.442 -0.737 5.759 1.00 93.38 102 GLN A O 1
ATOM 774 N N . GLN A 1 103 ? -13.267 -1.960 6.250 1.00 95.25 103 GLN A N 1
ATOM 775 C CA . GLN A 1 103 ? -12.638 -2.711 7.337 1.00 95.25 103 GLN A CA 1
ATOM 776 C C . GLN A 1 103 ? -11.570 -3.691 6.839 1.00 95.25 103 GLN A C 1
ATOM 778 O O . GLN A 1 103 ? -10.570 -3.891 7.525 1.00 95.25 103 GLN A O 1
ATOM 783 N N . ALA A 1 104 ? -11.743 -4.282 5.654 1.00 94.81 104 ALA A N 1
ATOM 784 C CA . ALA A 1 104 ? -10.735 -5.157 5.056 1.00 94.81 104 ALA A CA 1
ATOM 785 C C . ALA A 1 104 ? -9.449 -4.391 4.690 1.00 94.81 104 ALA A C 1
ATOM 787 O O . ALA A 1 104 ? -8.354 -4.855 4.993 1.00 94.81 104 ALA A O 1
ATOM 788 N N . LEU A 1 105 ? -9.578 -3.198 4.096 1.00 94.94 105 LEU A N 1
ATOM 789 C CA . LEU A 1 105 ? -8.438 -2.385 3.650 1.00 94.94 105 LEU A CA 1
ATOM 790 C C . LEU A 1 105 ? -7.759 -1.626 4.793 1.00 94.94 105 LEU A C 1
ATOM 792 O O . LEU A 1 105 ? -6.535 -1.574 4.882 1.00 94.94 105 LEU A O 1
ATOM 796 N N . TRP A 1 106 ? -8.552 -1.015 5.672 1.00 95.12 106 TRP A N 1
ATOM 797 C CA . TRP A 1 106 ? -8.045 -0.080 6.677 1.00 95.12 106 TRP A CA 1
ATOM 798 C C . TRP A 1 106 ? -8.151 -0.619 8.100 1.00 95.12 106 TRP A C 1
ATOM 800 O O . TRP A 1 106 ? -7.720 0.046 9.040 1.00 95.12 106 TRP A O 1
ATOM 810 N N . GLY A 1 107 ? -8.655 -1.836 8.287 1.00 94.56 107 GLY A N 1
ATOM 811 C CA . GLY A 1 107 ? -8.993 -2.358 9.603 1.00 94.56 107 GLY A CA 1
ATOM 812 C C . GLY A 1 107 ? -10.224 -1.675 10.196 1.00 94.56 107 GLY A C 1
ATOM 813 O O . GLY A 1 107 ? -10.819 -0.770 9.615 1.00 94.56 107 GLY A O 1
ATOM 814 N N . GLY A 1 108 ? -10.581 -2.109 11.397 1.00 95.44 108 GLY A N 1
ATOM 815 C CA . GLY A 1 108 ? -11.793 -1.682 12.077 1.00 95.44 108 GLY A CA 1
ATOM 816 C C . GLY A 1 108 ? -12.674 -2.870 12.414 1.00 95.44 108 GLY A C 1
ATOM 817 O O . GLY A 1 108 ? -12.265 -4.028 12.292 1.00 95.44 108 GLY A O 1
ATOM 818 N N . TYR A 1 109 ? -13.865 -2.545 12.883 1.00 96.31 109 TYR A N 1
ATOM 819 C CA . TYR A 1 109 ? -14.809 -3.460 13.486 1.00 96.31 109 TYR A CA 1
ATOM 820 C C . TYR A 1 109 ? -16.221 -2.968 13.204 1.00 96.31 109 TYR A C 1
ATOM 822 O O . TYR A 1 109 ? -16.484 -1.769 13.195 1.00 96.31 109 TYR A O 1
ATOM 830 N N . THR A 1 110 ? -17.155 -3.900 13.100 1.00 96.62 110 THR A N 1
ATOM 831 C CA . THR A 1 110 ? -18.561 -3.604 13.364 1.00 96.62 110 THR A CA 1
ATOM 832 C C . THR A 1 110 ? -18.852 -4.019 14.798 1.00 96.62 110 THR A C 1
ATOM 834 O O . THR A 1 110 ? -18.644 -5.184 15.149 1.00 96.62 110 THR A O 1
ATOM 837 N N . CYS A 1 111 ? -19.315 -3.086 15.631 1.00 95.81 111 CYS A N 1
ATOM 838 C CA . CYS A 1 111 ? -19.651 -3.376 17.021 1.00 95.81 111 CYS A CA 1
ATOM 839 C C . CYS A 1 111 ? -20.728 -4.475 17.094 1.00 95.81 111 CYS A C 1
ATOM 841 O O . CYS A 1 111 ? -21.768 -4.333 16.448 1.00 95.81 111 CYS A O 1
ATOM 843 N N . PRO A 1 112 ? -20.528 -5.557 17.871 1.00 94.62 112 PRO A N 1
ATOM 844 C CA . PRO A 1 112 ? -21.521 -6.625 17.977 1.00 94.62 112 PRO A CA 1
ATOM 845 C C . PRO A 1 112 ? -22.776 -6.199 18.753 1.00 94.62 112 PRO A C 1
ATOM 847 O O . PRO A 1 112 ? -23.829 -6.785 18.541 1.00 94.62 112 PRO A O 1
ATOM 850 N N . THR A 1 113 ? -22.671 -5.183 19.616 1.00 96.44 113 THR A N 1
ATOM 851 C CA . THR A 1 113 ? -23.771 -4.723 20.477 1.00 96.44 113 THR A CA 1
ATOM 852 C C . THR A 1 113 ? -24.675 -3.716 19.773 1.00 96.44 113 THR A C 1
ATOM 854 O O . THR A 1 113 ? -25.882 -3.906 19.724 1.00 96.44 113 THR A O 1
ATOM 857 N N . CYS A 1 114 ? -24.110 -2.633 19.223 1.00 95.81 114 CYS A N 1
ATOM 858 C CA . CYS A 1 114 ? -24.898 -1.554 18.613 1.00 95.81 114 CYS A CA 1
ATOM 859 C C . CYS A 1 114 ? -24.790 -1.475 17.083 1.00 95.81 114 CYS A C 1
ATOM 861 O O . CYS A 1 114 ? -25.387 -0.590 16.479 1.00 95.81 114 CYS A O 1
ATOM 863 N N . GLY A 1 115 ? -24.006 -2.349 16.444 1.00 94.62 115 GLY A N 1
ATOM 864 C CA . GLY A 1 115 ? -23.895 -2.419 14.983 1.00 94.62 115 GLY A CA 1
ATOM 865 C C . GLY A 1 115 ? -23.096 -1.295 14.317 1.00 94.62 115 GLY A C 1
ATOM 866 O O . GLY A 1 115 ? -22.903 -1.345 13.108 1.00 94.62 115 GLY A O 1
ATOM 867 N N . VAL A 1 116 ? -22.602 -0.304 15.066 1.00 95.88 116 VAL A N 1
ATOM 868 C CA . VAL A 1 116 ? -21.842 0.813 14.486 1.00 95.88 116 VAL A CA 1
ATOM 869 C C . VAL A 1 116 ? -20.498 0.345 13.923 1.00 95.88 116 VAL A C 1
ATOM 871 O O . VAL A 1 116 ? -19.817 -0.488 14.532 1.00 95.88 116 VAL A O 1
ATOM 874 N N . GLU A 1 117 ? -20.099 0.893 12.778 1.00 96.12 117 GLU A N 1
ATOM 875 C CA . GLU A 1 117 ? -18.746 0.712 12.261 1.00 96.12 117 GLU A CA 1
ATOM 876 C C . GLU A 1 117 ? -17.758 1.604 13.018 1.00 96.12 117 GLU A C 1
ATOM 878 O O . GLU A 1 117 ? -18.003 2.779 13.295 1.00 96.12 117 GLU A O 1
ATOM 883 N N . VAL A 1 118 ? -16.626 1.022 13.389 1.00 96.25 118 VAL A N 1
ATOM 884 C CA . VAL A 1 118 ? -15.575 1.659 14.178 1.00 96.25 118 VAL A CA 1
ATOM 885 C C . VAL A 1 118 ? -14.244 1.352 13.513 1.00 96.25 118 VAL A C 1
ATOM 887 O O . VAL A 1 118 ? -13.980 0.213 13.135 1.00 96.25 118 VAL A O 1
ATOM 890 N N . ASP A 1 119 ? -13.382 2.347 13.358 1.00 96.12 119 ASP A N 1
ATOM 891 C CA . ASP A 1 119 ? -12.044 2.128 12.834 1.00 96.12 119 ASP A CA 1
ATOM 892 C C . ASP A 1 119 ? -11.149 1.413 13.854 1.00 96.12 119 ASP A C 1
ATOM 894 O O . ASP A 1 119 ? -11.484 1.233 15.028 1.00 96.12 119 ASP A O 1
AT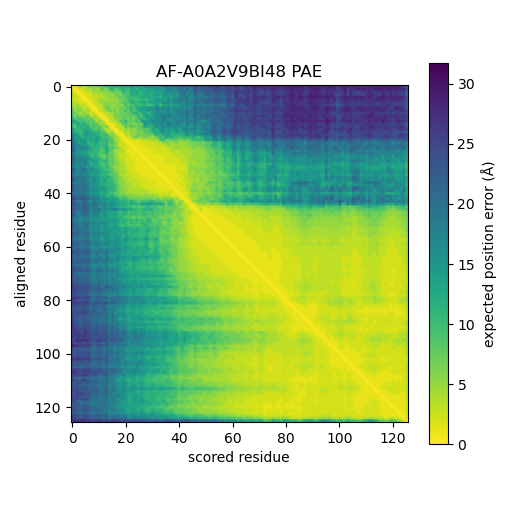OM 898 N N . LYS A 1 120 ? -9.962 0.995 13.410 1.00 96.06 120 LYS A N 1
ATOM 899 C CA . LYS A 1 120 ? -8.992 0.318 14.284 1.00 96.06 120 LYS A CA 1
ATOM 900 C C . LYS A 1 120 ? -8.511 1.175 15.459 1.00 96.06 120 LYS A C 1
ATOM 902 O O . LYS A 1 120 ? -7.872 0.633 16.349 1.00 96.06 120 LYS A O 1
ATOM 907 N N . TRP A 1 121 ? -8.793 2.476 15.469 1.00 96.81 121 TRP A N 1
ATOM 908 C CA . TRP A 1 121 ? -8.397 3.423 16.510 1.00 96.81 121 TRP A CA 1
ATOM 909 C C . TRP A 1 121 ? -9.542 3.758 17.477 1.00 96.81 121 TRP A C 1
ATOM 911 O O . TRP A 1 121 ? -9.352 4.589 18.360 1.00 96.81 121 TRP A O 1
ATOM 921 N N . GLY A 1 122 ? -10.712 3.122 17.335 1.00 95.62 122 GLY A N 1
ATOM 922 C CA . GLY A 1 122 ? -11.866 3.330 18.214 1.00 95.62 122 GLY A CA 1
ATOM 923 C C . GLY A 1 122 ? -12.767 4.500 17.807 1.00 95.62 122 GLY A C 1
ATOM 924 O O . GLY A 1 122 ? -13.606 4.925 18.596 1.00 95.62 122 GLY A O 1
ATOM 925 N N . ARG A 1 123 ? -12.616 5.044 16.594 1.00 96.06 123 ARG A N 1
ATOM 926 C CA . ARG A 1 123 ? -13.441 6.153 16.091 1.00 96.06 123 ARG A CA 1
ATOM 927 C C . ARG A 1 123 ? -14.574 5.616 15.233 1.00 96.06 123 ARG A C 1
ATOM 929 O O . ARG A 1 123 ? -14.368 4.688 14.459 1.00 96.06 123 ARG A O 1
ATOM 936 N N . LYS A 1 124 ? -15.758 6.219 15.330 1.00 95.75 124 LYS A N 1
ATOM 937 C CA . LYS A 1 124 ? -16.891 5.864 14.469 1.00 95.75 124 LYS A CA 1
ATOM 938 C C . LYS A 1 124 ? -16.529 6.090 12.994 1.00 95.75 124 LYS A C 1
ATOM 940 O O . LYS A 1 124 ? -15.986 7.137 12.644 1.00 95.75 124 LYS A O 1
ATOM 945 N N . ILE A 1 125 ? -16.847 5.110 12.158 1.00 90.31 125 ILE A N 1
ATOM 946 C CA . ILE A 1 125 ? -16.877 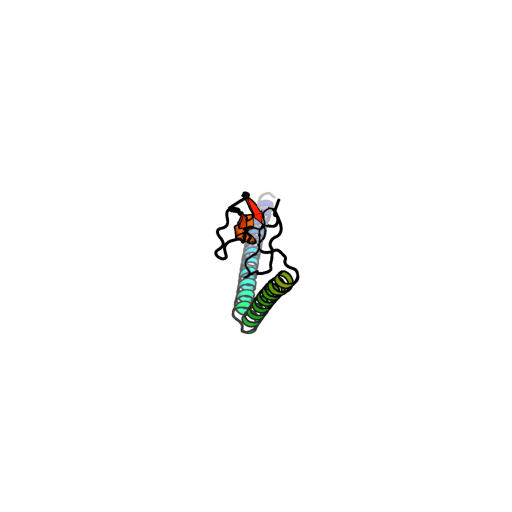5.221 10.701 1.00 90.31 125 ILE A CA 1
ATOM 947 C C . ILE A 1 125 ? -18.349 5.417 10.325 1.00 90.31 125 ILE A C 1
ATOM 949 O O . ILE A 1 125 ? -19.205 4.712 10.858 1.00 90.31 125 ILE A O 1
ATOM 953 N N . ASN A 1 126 ? -18.635 6.427 9.502 1.00 66.12 126 ASN A N 1
ATOM 954 C CA . ASN A 1 126 ? -19.993 6.738 9.046 1.00 66.12 126 ASN A CA 1
ATOM 955 C C . ASN A 1 126 ? -20.619 5.580 8.278 1.00 66.12 126 ASN A C 1
ATOM 957 O O . ASN A 1 126 ? -19.968 5.134 7.307 1.00 66.12 126 ASN A O 1
#

Radius of gyration: 33.33 Å; Cα contacts (8 Å, |Δi|>4): 114; chains: 1; bounding box: 51×21×102 Å

Secondary structure (DSSP, 8-state):
-HHHHHHHHHHHHHHHHHHHHHHHHHHHHHHHHHHHHHHHHHHSHHHHHHHHHHHHHHHHHHHHHHHHHHHTT-TTS---S--B-TTT-PBPPSS----SHHHHHH--EE-TTT--EE-TTSPBP-